Protein AF-A0A973JDM1-F1 (afdb_monomer_lite)

Radius of gyration: 16.46 Å; chains: 1; bounding box: 46×28×41 Å

pLDDT: mean 86.03, std 11.23, range [53.06, 97.19]

Sequence (163 aa):
AIVAGWASEFNINATAVALLLRTVTRIILEKRSQHIEWKGDNWEKGYCPVCGTFPSIAMIKEKIAERWLHCSQCGYEWKFSRVICPYCEDKAYEETPFFFVEDNDKECAFACNKCKRYLITLTRMSDLLIRDLDISAISLTHLDIIMQGKGFQPMATCEWNVL

Secondary structure (DSSP, 8-state):
-HHHHHHHHHT--HHHHHHHHHHHHHHHHHHHHTT-----TT---SS-TTT-PPEEEEEEETTT--EEEEETTT--EEEE-SSB-TTT-PBPPSS-SEEEETTEEEEEEEE-TTT-EEEEEEEEE-TT----HHHHHHHTHHHHHHHHHTT-EESS--TTT--

Structure (mmCIF, N/CA/C/O backbone):
data_AF-A0A973JDM1-F1
#
_entry.id   AF-A0A973JDM1-F1
#
loop_
_atom_site.group_PDB
_atom_site.id
_atom_site.type_symbol
_atom_site.label_atom_id
_atom_site.label_alt_id
_atom_site.label_comp_id
_atom_site.label_asym_id
_atom_site.label_entity_id
_atom_site.label_seq_id
_atom_site.pdbx_PDB_ins_code
_atom_site.Cartn_x
_atom_site.Cartn_y
_atom_site.Cartn_z
_atom_site.occupancy
_atom_site.B_iso_or_equiv
_atom_site.auth_seq_id
_atom_site.auth_comp_id
_atom_site.auth_asym_id
_atom_site.auth_atom_id
_atom_site.pdbx_PDB_model_num
ATOM 1 N N . ALA A 1 1 ? -18.796 -4.430 14.439 1.00 72.62 1 ALA A N 1
ATOM 2 C CA . ALA A 1 1 ? -17.436 -3.842 14.432 1.00 72.62 1 ALA A CA 1
ATOM 3 C C . ALA A 1 1 ? -17.420 -2.619 15.343 1.00 72.62 1 ALA A C 1
ATOM 5 O O . ALA A 1 1 ? -18.436 -1.935 15.384 1.00 72.62 1 ALA A O 1
ATOM 6 N N . ILE A 1 2 ? -16.313 -2.352 16.051 1.00 87.31 2 ILE A N 1
ATOM 7 C CA . ILE A 1 2 ? -16.173 -1.261 17.045 1.00 87.31 2 ILE A CA 1
ATOM 8 C C . ILE A 1 2 ? -16.712 0.078 16.515 1.00 87.31 2 ILE A C 1
ATOM 10 O O . ILE A 1 2 ? -17.472 0.739 17.210 1.00 87.31 2 ILE A O 1
ATOM 14 N N . VAL A 1 3 ? -16.421 0.410 15.250 1.00 90.81 3 VAL A N 1
ATOM 15 C CA . VAL A 1 3 ? -16.918 1.627 14.582 1.00 90.81 3 VAL A CA 1
ATOM 16 C C . VAL A 1 3 ? -18.446 1.723 14.608 1.00 90.81 3 VAL A C 1
ATOM 18 O O . VAL A 1 3 ? -18.978 2.734 15.039 1.00 90.81 3 VAL A O 1
ATOM 21 N N . ALA A 1 4 ? -19.157 0.679 14.170 1.00 91.00 4 ALA A N 1
ATOM 22 C CA . ALA A 1 4 ? -20.621 0.679 14.134 1.00 91.00 4 ALA A CA 1
ATOM 23 C C . ALA A 1 4 ? -21.229 0.725 15.545 1.00 91.00 4 ALA A C 1
ATOM 25 O O . ALA A 1 4 ? -22.227 1.407 15.754 1.00 91.00 4 ALA A O 1
ATOM 26 N N . GLY A 1 5 ? -20.595 0.041 16.507 1.00 94.12 5 GLY A N 1
ATOM 27 C CA . GLY A 1 5 ? -21.007 0.070 17.911 1.00 94.12 5 GLY A CA 1
ATOM 28 C C . GLY A 1 5 ? -20.927 1.482 18.484 1.00 94.12 5 GLY A C 1
ATOM 29 O O . GLY A 1 5 ? -21.943 2.034 18.892 1.00 94.12 5 GLY A O 1
ATOM 30 N N . TRP A 1 6 ? -19.752 2.107 18.407 1.00 94.25 6 TRP A N 1
ATOM 31 C CA . TRP A 1 6 ? -19.534 3.461 18.923 1.00 94.25 6 TRP A CA 1
ATOM 32 C C . TRP A 1 6 ? -20.320 4.528 18.158 1.00 94.25 6 TRP A C 1
ATOM 34 O O . TRP A 1 6 ? -20.822 5.465 18.769 1.00 94.25 6 TRP A O 1
ATOM 44 N N . ALA A 1 7 ? -20.482 4.380 16.841 1.00 95.19 7 ALA A N 1
ATOM 45 C CA . ALA A 1 7 ? -21.327 5.278 16.057 1.00 95.19 7 ALA A CA 1
ATOM 46 C C . ALA A 1 7 ? -22.773 5.279 16.578 1.00 95.19 7 ALA A C 1
ATOM 48 O O . ALA A 1 7 ? -23.360 6.346 16.750 1.00 95.19 7 ALA A O 1
ATOM 49 N N . SER A 1 8 ? -23.322 4.095 16.880 1.00 94.38 8 SER A N 1
ATOM 50 C CA . SER A 1 8 ? -24.675 3.962 17.431 1.00 94.38 8 SER A CA 1
ATOM 51 C C . SER A 1 8 ? -24.786 4.419 18.889 1.00 94.38 8 SER A C 1
ATOM 53 O O . SER A 1 8 ? -25.737 5.112 19.232 1.00 94.38 8 SER A O 1
ATOM 55 N N . GLU A 1 9 ? -23.807 4.078 19.730 1.00 96.06 9 GLU A N 1
ATOM 56 C CA . GLU A 1 9 ? -23.804 4.385 21.165 1.00 96.06 9 GLU A CA 1
ATOM 57 C C . GLU A 1 9 ? -23.668 5.888 21.429 1.00 96.06 9 GLU A C 1
ATOM 59 O O . GLU A 1 9 ? -24.398 6.445 22.245 1.00 96.06 9 GLU A O 1
ATOM 64 N N . PHE A 1 10 ? -22.770 6.558 20.703 1.00 93.88 10 PHE A N 1
ATOM 65 C CA . PHE A 1 10 ? -22.483 7.982 20.892 1.00 93.88 10 PHE A CA 1
ATOM 66 C C . PHE A 1 10 ? -23.234 8.895 19.915 1.00 93.88 10 PHE A C 1
ATOM 68 O O . PHE A 1 10 ? -23.072 10.112 19.982 1.00 93.88 10 PHE A O 1
ATOM 75 N N . ASN A 1 11 ? -24.048 8.335 19.012 1.00 94.19 11 ASN A N 1
ATOM 76 C CA . ASN A 1 11 ? -24.740 9.066 17.945 1.00 94.19 11 ASN A CA 1
ATOM 77 C C . ASN A 1 11 ? -23.778 9.922 17.086 1.00 94.19 11 ASN A C 1
ATOM 79 O O . ASN A 1 11 ? -24.035 11.089 16.787 1.00 94.19 11 ASN A O 1
ATOM 83 N N . ILE A 1 12 ? -22.636 9.337 16.713 1.00 94.31 12 ILE A N 1
ATOM 84 C CA . ILE A 1 12 ? -21.591 9.977 15.900 1.00 94.31 12 ILE A CA 1
ATOM 85 C C . ILE A 1 12 ? -21.554 9.314 14.522 1.00 94.31 12 ILE A C 1
ATOM 87 O O . ILE A 1 12 ? -21.727 8.104 14.389 1.00 94.31 12 ILE A O 1
ATOM 91 N N . ASN A 1 13 ? -21.275 10.097 13.478 1.00 93.00 13 ASN A N 1
ATOM 92 C CA . ASN A 1 13 ? -21.070 9.573 12.131 1.00 93.00 13 ASN A CA 1
ATOM 93 C C . ASN A 1 13 ? -19.972 8.483 12.112 1.00 93.00 13 ASN A C 1
ATOM 95 O O . ASN A 1 13 ? -18.863 8.692 12.607 1.00 93.00 13 ASN A O 1
ATOM 99 N N . ALA A 1 14 ? -20.259 7.329 11.502 1.00 90.88 14 ALA A N 1
ATOM 100 C CA . ALA A 1 14 ? -19.342 6.187 11.471 1.00 90.88 14 ALA A CA 1
ATOM 101 C C . ALA A 1 14 ? -17.985 6.511 10.820 1.00 90.88 14 ALA A C 1
ATOM 103 O O . ALA A 1 14 ? -16.954 6.018 11.275 1.00 90.88 14 ALA A O 1
ATOM 104 N N . THR A 1 15 ? -17.968 7.375 9.804 1.00 88.31 15 THR A N 1
ATOM 105 C CA . THR A 1 15 ? -16.738 7.850 9.159 1.00 88.31 15 THR A CA 1
ATOM 106 C C . THR A 1 15 ? -15.904 8.691 10.119 1.00 88.31 15 THR A C 1
ATOM 108 O O . THR A 1 15 ? -14.691 8.516 10.176 1.00 88.31 15 THR A O 1
ATOM 111 N N . ALA A 1 16 ? -16.535 9.543 10.933 1.00 90.50 16 ALA A N 1
ATOM 112 C CA . ALA A 1 16 ? -15.828 10.318 11.954 1.00 90.50 16 ALA A CA 1
ATOM 113 C C . ALA A 1 16 ? -15.218 9.409 13.035 1.00 90.50 16 ALA A C 1
ATOM 115 O O . ALA A 1 16 ? -14.061 9.589 13.411 1.00 90.50 16 ALA A O 1
ATOM 116 N N . VAL A 1 17 ? -15.951 8.383 13.484 1.00 92.19 17 VAL A N 1
ATOM 117 C CA . VAL A 1 17 ? -15.425 7.378 14.428 1.00 92.19 17 VAL A CA 1
ATOM 118 C C . VAL A 1 17 ? -14.249 6.609 13.818 1.00 92.19 17 VAL A C 1
ATOM 120 O O . VAL A 1 17 ? -13.223 6.427 14.474 1.00 92.19 17 VAL A O 1
ATOM 123 N N . ALA A 1 18 ? -14.371 6.174 12.561 1.00 88.94 18 ALA A N 1
ATOM 124 C CA . ALA A 1 18 ? -13.305 5.468 11.857 1.00 88.94 18 ALA A CA 1
ATOM 125 C C . ALA A 1 18 ? -12.051 6.341 11.693 1.00 88.94 18 ALA A C 1
ATOM 127 O O . ALA A 1 18 ? -10.950 5.868 11.972 1.00 88.94 18 ALA A O 1
ATOM 128 N N . LEU A 1 19 ? -12.224 7.609 11.310 1.00 89.06 19 LEU A N 1
ATOM 129 C CA . LEU A 1 19 ? -11.144 8.588 11.195 1.00 89.06 19 LEU A CA 1
ATOM 130 C C . LEU A 1 19 ? -10.415 8.763 12.532 1.00 89.06 19 LEU A C 1
ATOM 132 O O . LEU A 1 19 ? -9.198 8.617 12.589 1.00 89.06 19 LEU A O 1
ATOM 136 N N . LEU A 1 20 ? -11.152 9.011 13.621 1.00 90.31 20 LEU A N 1
ATOM 137 C CA . LEU A 1 20 ? -10.567 9.175 14.957 1.00 90.31 20 LEU A CA 1
ATOM 138 C C . LEU A 1 20 ? -9.775 7.937 15.386 1.00 90.31 20 LEU A C 1
ATOM 140 O O . LEU A 1 20 ? -8.629 8.052 15.823 1.00 90.31 20 LEU A O 1
ATOM 144 N N . LEU A 1 21 ? -10.360 6.749 15.220 1.00 89.56 21 LEU A N 1
ATOM 145 C CA . LEU A 1 21 ? -9.701 5.491 15.560 1.00 89.56 21 LEU A CA 1
ATOM 146 C C . LEU A 1 21 ? -8.412 5.292 14.764 1.00 89.56 21 LEU A C 1
ATOM 148 O O . LEU A 1 21 ? -7.394 4.916 15.346 1.00 89.56 21 LEU A O 1
ATOM 152 N N . ARG A 1 22 ? -8.429 5.557 13.457 1.00 87.75 22 ARG A N 1
ATOM 153 C CA . ARG A 1 22 ? -7.245 5.420 12.602 1.00 87.75 22 ARG A CA 1
ATOM 154 C C . ARG A 1 22 ? -6.156 6.417 12.971 1.00 87.75 22 ARG A C 1
ATOM 156 O O . ARG A 1 22 ? -5.021 5.990 13.160 1.00 87.75 22 ARG A O 1
ATOM 163 N N . THR A 1 23 ? -6.497 7.690 13.170 1.00 88.19 23 THR A N 1
ATOM 164 C CA . THR A 1 23 ? -5.535 8.736 13.556 1.00 88.19 23 THR A CA 1
ATOM 165 C C . THR A 1 23 ? -4.868 8.422 14.895 1.00 88.19 23 THR A C 1
ATOM 167 O O . THR A 1 23 ? -3.643 8.467 15.000 1.00 88.19 23 THR A O 1
ATOM 170 N N . VAL A 1 24 ? -5.644 8.028 15.911 1.00 91.44 24 VAL A N 1
ATOM 171 C CA . VAL A 1 24 ? -5.091 7.661 17.227 1.00 91.44 24 VAL A CA 1
ATOM 172 C C . VAL A 1 24 ? -4.230 6.400 17.130 1.00 91.44 24 VAL A C 1
ATOM 174 O O . VAL A 1 24 ? -3.124 6.354 17.671 1.00 91.44 24 VAL A O 1
ATOM 177 N N . THR A 1 25 ? -4.705 5.381 16.410 1.00 90.12 25 THR A N 1
ATOM 178 C CA . THR A 1 25 ? -3.972 4.117 16.241 1.00 90.12 25 THR A CA 1
ATOM 179 C C . THR A 1 25 ? -2.652 4.336 15.507 1.00 90.12 25 THR A C 1
ATOM 181 O O . THR A 1 25 ? -1.635 3.773 15.908 1.00 90.12 25 THR A O 1
ATOM 184 N N . ARG A 1 26 ? -2.645 5.179 14.471 1.00 89.62 26 ARG A N 1
ATOM 185 C CA . ARG A 1 26 ? -1.451 5.535 13.701 1.00 89.62 26 ARG A CA 1
ATOM 186 C C . ARG A 1 26 ? -0.356 6.123 14.581 1.00 89.62 26 ARG A C 1
ATOM 188 O O . ARG A 1 26 ? 0.746 5.591 14.569 1.00 89.62 26 ARG A O 1
ATOM 195 N N . ILE A 1 27 ? -0.671 7.117 15.417 1.00 90.12 27 ILE A N 1
ATOM 196 C CA . ILE A 1 27 ? 0.307 7.741 16.332 1.00 90.12 27 ILE A CA 1
ATOM 197 C C . ILE A 1 27 ? 0.967 6.686 17.233 1.00 90.12 27 ILE A C 1
ATOM 199 O O . ILE A 1 27 ? 2.187 6.664 17.400 1.00 90.12 27 ILE A O 1
ATOM 203 N N . ILE A 1 28 ? 0.164 5.784 17.805 1.00 91.62 28 ILE A N 1
ATOM 204 C CA . ILE A 1 28 ? 0.662 4.727 18.693 1.00 91.62 28 ILE A CA 1
ATOM 205 C C . ILE A 1 28 ? 1.540 3.736 17.919 1.00 91.62 28 ILE A C 1
ATOM 207 O O . ILE A 1 28 ? 2.606 3.346 18.401 1.00 91.62 28 ILE A O 1
ATOM 211 N N . LEU A 1 29 ? 1.098 3.308 16.736 1.00 91.44 29 LEU A N 1
ATOM 212 C CA . LEU A 1 29 ? 1.815 2.322 15.931 1.00 91.44 29 LEU A CA 1
ATOM 213 C C . LEU A 1 29 ? 3.106 2.876 15.329 1.00 91.44 29 LEU A C 1
ATOM 215 O O . LEU A 1 29 ? 4.085 2.141 15.275 1.00 91.44 29 LEU A O 1
ATOM 219 N N . GLU A 1 30 ? 3.130 4.141 14.922 1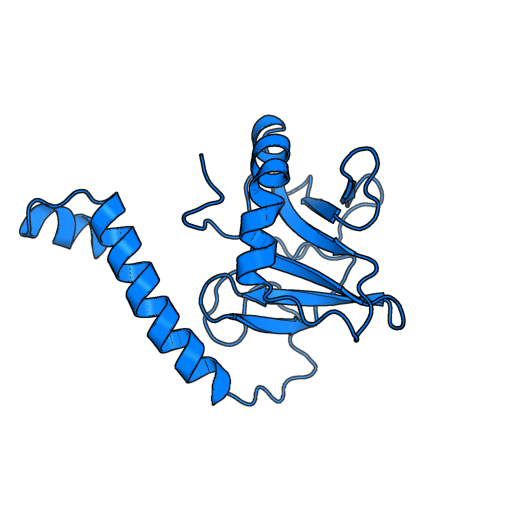.00 89.62 30 GLU A N 1
ATOM 220 C CA . GLU A 1 30 ? 4.325 4.823 14.421 1.00 89.62 30 GLU A CA 1
ATOM 221 C C . GLU A 1 30 ? 5.379 4.971 15.524 1.00 89.62 30 GLU A C 1
ATOM 223 O O . GLU A 1 30 ? 6.551 4.658 15.332 1.00 89.62 30 GLU A O 1
ATOM 228 N N . LYS A 1 31 ? 4.966 5.341 16.743 1.00 89.56 31 LYS A N 1
ATOM 229 C CA . LYS A 1 31 ? 5.893 5.351 17.884 1.00 89.56 31 LYS A CA 1
ATOM 230 C C . LYS A 1 31 ? 6.420 3.961 18.211 1.00 89.56 31 LYS A C 1
ATOM 232 O O . LYS A 1 31 ? 7.596 3.811 18.521 1.00 89.56 31 LYS A O 1
ATOM 237 N N . ARG A 1 32 ? 5.576 2.931 18.127 1.00 87.81 32 ARG A N 1
ATOM 238 C CA . ARG A 1 32 ? 6.014 1.546 18.352 1.00 87.81 32 ARG A CA 1
ATOM 239 C C . ARG A 1 32 ? 6.927 1.031 17.244 1.00 87.81 32 ARG A C 1
ATOM 241 O O . ARG A 1 32 ? 7.862 0.305 17.560 1.00 87.81 32 ARG A O 1
ATOM 248 N N . SER A 1 33 ? 6.691 1.397 15.985 1.00 86.88 33 SER A N 1
ATOM 249 C CA . SER A 1 33 ? 7.498 0.926 14.854 1.00 86.88 33 SER A CA 1
ATOM 250 C C . SER A 1 33 ? 8.952 1.394 14.954 1.00 86.88 33 SER A C 1
ATOM 252 O O . SER A 1 33 ? 9.847 0.617 14.639 1.00 86.88 33 SER A O 1
ATOM 254 N N . GLN A 1 34 ? 9.198 2.585 15.515 1.00 84.62 34 GLN A N 1
ATOM 255 C CA . GLN A 1 34 ? 10.546 3.111 15.792 1.00 84.62 34 GLN A CA 1
ATOM 256 C C . GLN A 1 34 ? 11.359 2.256 16.778 1.00 84.62 34 GLN A C 1
ATOM 258 O O . GLN A 1 34 ? 12.585 2.317 16.778 1.00 84.62 34 GLN A O 1
ATOM 263 N N . HIS A 1 35 ? 10.692 1.460 17.616 1.00 84.81 35 HIS A N 1
ATOM 264 C CA . HIS A 1 35 ? 11.336 0.576 18.592 1.00 84.81 35 HIS A CA 1
ATOM 265 C C . HIS A 1 35 ? 11.400 -0.885 18.134 1.00 84.81 35 HIS A C 1
ATOM 267 O O . HIS A 1 35 ? 11.920 -1.734 18.859 1.00 84.81 35 HIS A O 1
ATOM 273 N N . ILE A 1 36 ? 10.860 -1.198 16.955 1.00 81.81 36 ILE A N 1
ATOM 274 C CA . ILE A 1 36 ? 10.893 -2.545 16.395 1.00 81.81 36 ILE A CA 1
ATOM 275 C C . ILE A 1 36 ? 12.073 -2.627 15.431 1.00 81.81 36 ILE A C 1
ATOM 277 O O . ILE A 1 36 ? 11.997 -2.214 14.276 1.00 81.81 36 ILE A O 1
ATOM 281 N N . GLU A 1 37 ? 13.167 -3.222 15.898 1.00 69.00 37 GLU A N 1
ATOM 282 C CA . GLU A 1 37 ? 14.212 -3.721 15.008 1.00 69.00 37 GLU A CA 1
ATOM 283 C C . GLU A 1 37 ? 13.746 -5.043 14.394 1.00 69.00 37 GLU A C 1
ATOM 285 O O . GLU A 1 37 ? 13.968 -6.129 14.937 1.00 69.00 37 GLU A O 1
ATOM 290 N N . TRP A 1 38 ? 13.069 -4.968 13.251 1.00 68.31 38 TRP A N 1
ATOM 291 C CA . TRP A 1 38 ? 12.824 -6.166 12.461 1.00 68.31 38 TRP A CA 1
ATOM 292 C C . TRP A 1 38 ? 14.133 -6.607 11.794 1.00 68.31 38 TRP A C 1
ATOM 294 O O . TRP A 1 38 ? 14.599 -5.994 10.839 1.00 68.31 38 TRP A O 1
ATOM 304 N N . LYS A 1 39 ? 14.729 -7.689 12.305 1.00 59.06 39 LYS A N 1
ATOM 305 C CA . LYS A 1 39 ? 15.974 -8.293 11.788 1.00 59.06 39 LYS A CA 1
ATOM 306 C C . LYS A 1 39 ? 15.741 -9.310 10.663 1.00 59.06 39 LYS A C 1
ATOM 308 O O . LYS A 1 39 ? 16.585 -10.166 10.414 1.00 59.06 39 LYS A O 1
ATOM 313 N N . GLY A 1 40 ? 14.570 -9.283 10.032 1.00 57.25 40 GLY A N 1
ATOM 314 C CA . GLY A 1 40 ? 14.228 -10.223 8.974 1.00 57.25 40 GLY A CA 1
ATOM 315 C C . GLY A 1 40 ? 14.512 -9.637 7.600 1.00 57.25 40 GLY A C 1
ATOM 316 O O . GLY A 1 40 ? 13.610 -9.055 7.002 1.00 57.25 40 GLY A O 1
ATOM 317 N N . ASP A 1 41 ? 15.708 -9.891 7.068 1.00 63.44 41 ASP A N 1
ATOM 318 C CA . ASP A 1 41 ? 16.045 -9.656 5.650 1.00 63.44 41 ASP A CA 1
ATOM 319 C C . ASP A 1 41 ? 15.162 -10.479 4.679 1.00 63.44 41 ASP A C 1
ATOM 321 O O . ASP A 1 41 ? 15.183 -10.256 3.472 1.00 63.44 41 ASP A O 1
ATOM 325 N N . ASN A 1 42 ? 14.335 -11.393 5.205 1.00 75.50 42 ASN A N 1
ATOM 326 C CA . ASN A 1 42 ? 13.523 -12.357 4.457 1.00 75.50 42 ASN A CA 1
ATOM 327 C C . ASN A 1 42 ? 12.007 -12.099 4.561 1.00 75.50 42 ASN A C 1
ATOM 329 O O . ASN A 1 42 ? 11.211 -13.039 4.513 1.00 75.50 42 ASN A O 1
ATOM 333 N N . TRP A 1 43 ? 11.566 -10.856 4.778 1.00 90.12 43 TRP A N 1
ATOM 334 C CA . TRP A 1 43 ? 10.129 -10.573 4.746 1.00 90.12 43 TRP A CA 1
ATOM 335 C C . TRP A 1 43 ? 9.606 -10.545 3.307 1.00 90.12 43 TRP A C 1
ATOM 337 O O . TRP A 1 43 ? 9.676 -9.538 2.609 1.00 90.12 43 TRP A O 1
ATOM 347 N N . GLU A 1 44 ? 9.057 -11.674 2.869 1.00 89.25 44 GLU A N 1
ATOM 348 C CA . GLU A 1 44 ? 8.565 -11.875 1.501 1.00 89.25 44 GLU A CA 1
ATOM 349 C C . GLU A 1 44 ? 7.065 -11.580 1.345 1.00 89.25 44 GLU A C 1
ATOM 351 O O . GLU A 1 44 ? 6.441 -12.001 0.371 1.00 89.25 44 GLU A O 1
ATOM 356 N N . LYS A 1 45 ? 6.459 -10.869 2.305 1.00 94.06 45 LYS A N 1
ATOM 357 C CA . LYS A 1 45 ? 5.034 -10.519 2.283 1.00 94.06 45 LYS A CA 1
ATOM 358 C C . LYS A 1 45 ? 4.816 -9.055 1.939 1.00 94.06 45 LYS A C 1
ATOM 360 O O . LYS A 1 45 ? 5.580 -8.170 2.328 1.00 94.06 45 LYS A O 1
ATOM 365 N N . GLY A 1 46 ? 3.744 -8.799 1.195 1.00 94.38 46 GLY A N 1
ATOM 366 C CA . GLY A 1 46 ? 3.435 -7.449 0.729 1.00 94.38 46 GLY A CA 1
ATOM 367 C C . GLY A 1 46 ? 2.686 -6.581 1.743 1.00 94.38 46 GLY A C 1
ATOM 368 O O . GLY A 1 46 ? 2.494 -5.395 1.487 1.00 94.38 46 GLY A O 1
ATOM 369 N N . TYR A 1 47 ? 2.291 -7.134 2.894 1.00 96.25 47 TYR A N 1
ATOM 370 C CA . TYR A 1 47 ? 1.789 -6.375 4.042 1.00 96.25 47 TYR A CA 1
ATOM 371 C C . TYR A 1 47 ? 2.907 -6.072 5.048 1.00 96.25 47 TYR A C 1
ATOM 373 O O . TYR A 1 47 ? 3.929 -6.754 5.094 1.00 96.25 47 TYR A O 1
ATOM 381 N N . CYS A 1 48 ? 2.704 -5.047 5.874 1.00 94.56 48 CYS A N 1
ATOM 382 C CA . CYS A 1 48 ? 3.693 -4.571 6.832 1.00 94.56 48 CYS A CA 1
ATOM 383 C C . CYS A 1 48 ? 3.999 -5.622 7.922 1.00 94.56 48 CYS A C 1
ATOM 385 O O . CYS A 1 48 ? 3.060 -6.082 8.581 1.00 94.56 48 CYS A O 1
ATOM 387 N N . PRO A 1 49 ? 5.280 -5.935 8.204 1.00 92.88 49 PRO A N 1
ATOM 388 C CA . PRO A 1 49 ? 5.656 -6.886 9.258 1.00 92.88 49 PRO A CA 1
ATOM 389 C C . PRO A 1 49 ? 5.329 -6.388 10.676 1.00 92.88 49 PRO A C 1
ATOM 391 O O . PRO A 1 49 ? 5.250 -7.184 11.605 1.00 92.88 49 PRO A O 1
ATOM 394 N N . VAL A 1 50 ? 5.124 -5.078 10.856 1.00 91.75 50 VAL A N 1
ATOM 395 C CA . VAL A 1 50 ? 4.857 -4.465 12.166 1.00 91.75 50 VAL A CA 1
ATOM 396 C C . VAL A 1 50 ? 3.373 -4.482 12.525 1.00 91.75 50 VAL A C 1
ATOM 398 O O . VAL A 1 50 ? 3.013 -4.834 13.645 1.00 91.75 50 VAL A O 1
ATOM 401 N N . CYS A 1 51 ? 2.500 -4.067 11.603 1.00 92.50 51 CYS A N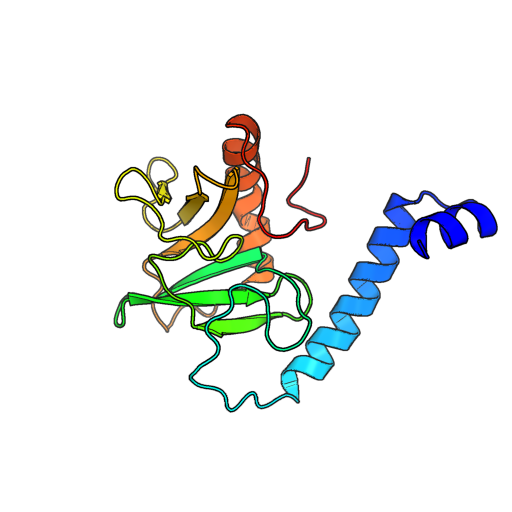 1
ATOM 402 C CA . CYS A 1 51 ? 1.076 -3.869 11.901 1.00 92.50 51 CYS A CA 1
ATOM 403 C C . CYS A 1 51 ? 0.116 -4.628 10.978 1.00 92.50 51 CYS A C 1
ATOM 405 O O . CYS A 1 51 ? -1.097 -4.480 11.112 1.00 92.50 51 CYS A O 1
ATOM 407 N N . GLY A 1 52 ? 0.624 -5.402 10.015 1.00 93.06 52 GLY A N 1
ATOM 408 C CA . GLY A 1 52 ? -0.212 -6.189 9.107 1.00 93.06 52 GLY A CA 1
ATOM 409 C C . GLY A 1 52 ? -0.920 -5.390 8.007 1.00 93.06 52 GLY A C 1
ATOM 410 O O . GLY A 1 52 ? -1.646 -5.977 7.213 1.00 93.06 52 GLY A O 1
ATOM 411 N N . THR A 1 53 ? -0.736 -4.067 7.938 1.00 95.25 53 THR A N 1
ATOM 412 C CA . THR A 1 53 ? -1.426 -3.216 6.951 1.00 95.25 53 THR A CA 1
ATOM 413 C C . THR A 1 53 ? -0.635 -3.111 5.643 1.00 95.25 53 THR A C 1
ATOM 415 O O . THR A 1 53 ? 0.596 -3.155 5.649 1.00 95.25 53 THR A O 1
ATOM 418 N N . PHE A 1 54 ? -1.332 -2.966 4.516 1.00 97.19 54 PHE A N 1
ATOM 419 C CA . PHE A 1 54 ? -0.730 -2.752 3.196 1.00 97.19 54 PHE A CA 1
ATOM 420 C C . PHE A 1 54 ? -0.104 -1.351 3.042 1.00 97.19 54 PHE A C 1
ATOM 422 O O . PHE A 1 54 ? -0.404 -0.444 3.822 1.00 97.19 54 PHE A O 1
ATOM 429 N N . PRO A 1 55 ? 0.796 -1.156 2.064 1.00 97.06 55 PRO A N 1
ATOM 430 C CA . PRO A 1 55 ? 1.436 0.136 1.854 1.00 97.06 55 PRO A CA 1
ATOM 431 C C . PRO A 1 55 ? 0.508 1.177 1.217 1.00 97.06 55 PRO A C 1
ATOM 433 O O . PRO A 1 55 ? -0.337 0.838 0.386 1.00 97.06 55 PRO A O 1
ATOM 436 N N . SER A 1 56 ? 0.715 2.449 1.570 1.00 95.69 56 SER A N 1
ATOM 437 C CA . SER A 1 56 ? 0.084 3.602 0.903 1.00 95.69 56 SER A CA 1
ATOM 438 C C . SER A 1 56 ? 0.877 4.066 -0.320 1.00 95.69 56 SER A C 1
ATOM 440 O O . SER A 1 56 ? 0.292 4.528 -1.296 1.00 95.69 56 SER A O 1
ATOM 442 N N . ILE A 1 57 ? 2.203 3.918 -0.283 1.00 95.44 57 ILE A N 1
ATOM 443 C CA . ILE A 1 57 ? 3.118 4.316 -1.354 1.00 95.44 57 ILE A CA 1
ATOM 444 C C . ILE A 1 57 ? 4.321 3.367 -1.409 1.00 95.44 57 ILE A C 1
ATOM 446 O O . ILE A 1 57 ? 4.662 2.699 -0.429 1.00 95.44 57 ILE A O 1
ATOM 450 N N . ALA A 1 58 ? 4.961 3.286 -2.571 1.00 94.12 58 ALA A N 1
ATOM 451 C CA . ALA A 1 58 ? 6.249 2.631 -2.751 1.00 94.12 58 ALA A CA 1
ATOM 452 C C . ALA A 1 58 ? 7.308 3.613 -3.262 1.00 94.12 58 ALA A C 1
ATOM 454 O O . ALA A 1 58 ? 7.005 4.569 -3.973 1.00 94.12 58 ALA A O 1
ATOM 455 N N . MET A 1 59 ? 8.568 3.327 -2.960 1.00 91.75 59 MET A N 1
ATOM 456 C CA . MET A 1 59 ? 9.726 4.023 -3.502 1.00 91.75 59 MET A CA 1
ATOM 457 C C . MET A 1 59 ? 10.627 3.034 -4.230 1.00 91.75 59 MET A C 1
ATOM 459 O O . MET A 1 59 ? 10.853 1.918 -3.764 1.00 91.75 59 MET A O 1
ATOM 463 N N . ILE A 1 60 ? 11.183 3.458 -5.358 1.00 88.88 60 ILE A N 1
ATOM 464 C CA . ILE A 1 60 ? 12.245 2.744 -6.046 1.00 88.88 60 ILE A CA 1
ATOM 465 C C . ILE A 1 60 ? 13.488 3.630 -6.135 1.00 88.88 60 ILE A C 1
ATOM 467 O O . ILE A 1 60 ? 13.478 4.685 -6.775 1.00 88.88 60 ILE A O 1
ATOM 471 N N . LYS A 1 61 ? 14.575 3.149 -5.527 1.00 82.50 61 LYS A N 1
ATOM 472 C CA . LYS A 1 61 ? 15.882 3.818 -5.501 1.00 82.50 61 LYS A CA 1
ATOM 473 C C . LYS A 1 61 ? 16.640 3.639 -6.822 1.00 82.50 61 LYS A C 1
ATOM 475 O O . LYS A 1 61 ? 16.672 2.533 -7.367 1.00 82.50 61 LYS A O 1
ATOM 480 N N . GLU A 1 62 ? 17.290 4.701 -7.311 1.00 72.19 62 GLU A N 1
ATOM 481 C CA . GLU A 1 62 ? 17.990 4.713 -8.615 1.00 72.19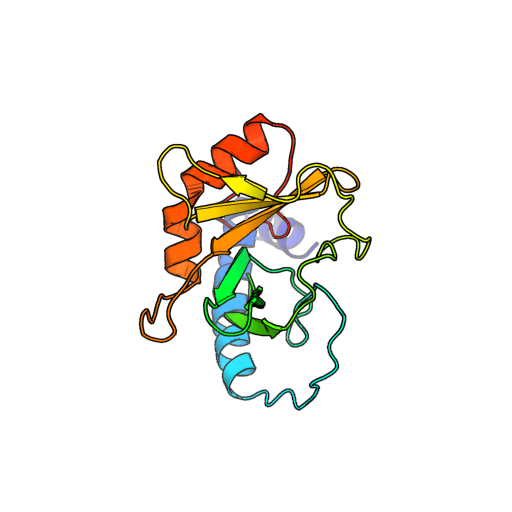 62 GLU A CA 1
ATOM 482 C C . GLU A 1 62 ? 19.112 3.676 -8.730 1.00 72.19 62 GLU A C 1
ATOM 484 O O . GLU A 1 62 ? 19.221 2.998 -9.748 1.00 72.19 62 GLU A O 1
ATOM 489 N N . LYS A 1 63 ? 19.956 3.546 -7.701 1.00 66.75 63 LYS A N 1
ATOM 490 C CA . LYS A 1 63 ? 21.226 2.806 -7.810 1.00 66.75 63 LYS A CA 1
ATOM 491 C C . LYS A 1 63 ? 21.083 1.290 -7.717 1.00 66.75 63 LYS A C 1
ATOM 493 O O . LYS A 1 63 ? 21.818 0.567 -8.375 1.00 66.75 63 LYS A O 1
ATOM 498 N N . ILE A 1 64 ? 20.175 0.822 -6.864 1.00 67.69 64 ILE A N 1
ATOM 499 C CA . ILE A 1 64 ? 20.050 -0.602 -6.503 1.00 67.69 64 ILE A CA 1
ATOM 500 C C . ILE A 1 64 ? 18.745 -1.187 -7.065 1.00 67.69 64 ILE A C 1
ATOM 502 O O . ILE A 1 64 ? 18.507 -2.386 -6.982 1.00 67.69 64 ILE A O 1
ATOM 506 N N . ALA A 1 65 ? 17.892 -0.351 -7.682 1.00 74.81 65 ALA A N 1
ATOM 507 C CA . ALA A 1 65 ? 16.616 -0.775 -8.252 1.00 74.81 65 ALA A CA 1
ATOM 508 C C . ALA A 1 65 ? 15.700 -1.491 -7.231 1.00 74.81 65 ALA A C 1
ATOM 510 O O . ALA A 1 65 ? 14.784 -2.209 -7.620 1.00 74.81 65 ALA A O 1
ATOM 511 N N . GLU A 1 66 ? 15.914 -1.292 -5.929 1.00 84.69 66 GLU A N 1
ATOM 512 C CA . GLU A 1 66 ? 15.117 -1.905 -4.867 1.00 84.69 66 GLU A CA 1
ATOM 513 C C . GLU A 1 66 ? 13.782 -1.183 -4.709 1.00 84.69 66 GLU A C 1
ATOM 515 O O . GLU A 1 66 ? 13.743 0.050 -4.678 1.00 84.69 66 GLU A O 1
ATOM 520 N N . ARG A 1 67 ? 12.697 -1.951 -4.555 1.00 89.56 67 ARG A N 1
ATOM 521 C CA . ARG A 1 67 ? 11.390 -1.421 -4.165 1.00 89.56 67 ARG A CA 1
ATOM 522 C C . ARG A 1 67 ? 11.249 -1.480 -2.650 1.00 89.56 67 ARG A C 1
ATOM 524 O O . ARG A 1 67 ? 11.318 -2.551 -2.049 1.00 89.56 67 ARG A O 1
ATOM 531 N N . TRP A 1 68 ? 10.994 -0.319 -2.077 1.00 92.50 68 TRP A N 1
ATOM 532 C CA . TRP A 1 68 ? 10.665 -0.113 -0.679 1.00 92.50 68 TRP A CA 1
ATOM 533 C C . TRP A 1 68 ? 9.182 0.230 -0.576 1.00 92.50 68 TRP A C 1
ATOM 535 O O . TRP A 1 68 ? 8.669 1.035 -1.353 1.00 92.50 68 TRP A O 1
ATOM 545 N N . LEU A 1 69 ? 8.475 -0.430 0.329 1.00 94.62 69 LEU A N 1
ATOM 546 C CA . LEU A 1 69 ? 7.065 -0.201 0.616 1.00 94.62 69 LEU A CA 1
ATOM 547 C C . LEU A 1 69 ? 6.953 0.625 1.895 1.00 94.62 69 LEU A C 1
ATOM 549 O O . LEU A 1 69 ? 7.686 0.355 2.840 1.00 94.62 69 LEU A O 1
ATOM 553 N N . HIS A 1 70 ? 6.030 1.584 1.929 1.00 94.88 70 HIS A N 1
ATOM 554 C CA . HIS A 1 70 ? 5.762 2.429 3.096 1.00 94.88 70 HIS A CA 1
ATOM 555 C C . HIS A 1 70 ? 4.387 2.125 3.673 1.00 94.88 70 HIS A C 1
ATOM 557 O O . HIS A 1 70 ? 3.377 2.225 2.969 1.00 94.88 70 HIS A O 1
ATOM 563 N N . CYS A 1 71 ? 4.337 1.717 4.942 1.00 95.38 71 CYS A N 1
ATOM 564 C CA . CYS A 1 71 ? 3.095 1.289 5.578 1.00 95.38 71 CYS A CA 1
ATOM 565 C C . CYS A 1 71 ? 2.099 2.447 5.700 1.00 95.38 71 CYS A C 1
ATOM 567 O O . CYS A 1 71 ? 2.422 3.473 6.291 1.00 95.38 71 CYS A O 1
ATOM 569 N N . SER A 1 72 ? 0.846 2.237 5.282 1.00 95.06 72 SER A N 1
ATOM 570 C CA . SER A 1 72 ? -0.200 3.263 5.396 1.00 95.06 72 SER A CA 1
ATOM 571 C C . SER A 1 72 ? -0.600 3.610 6.837 1.00 95.06 72 SER A C 1
ATOM 573 O O . SER A 1 72 ? -1.298 4.597 7.056 1.00 95.06 72 SER A O 1
ATOM 575 N N . GLN A 1 73 ? -0.222 2.775 7.810 1.00 93.19 73 GLN A N 1
ATOM 576 C CA . GLN A 1 73 ? -0.695 2.861 9.191 1.00 93.19 73 GLN A CA 1
ATOM 577 C C . GLN A 1 73 ? 0.419 3.207 10.182 1.00 93.19 73 GLN A C 1
ATOM 579 O O . GLN A 1 73 ? 0.218 4.067 11.027 1.00 93.19 73 GLN A O 1
ATOM 584 N N . CYS A 1 74 ? 1.567 2.525 10.131 1.00 93.88 74 CYS A N 1
ATOM 585 C CA . CYS A 1 74 ? 2.646 2.703 11.114 1.00 93.88 74 CYS A CA 1
ATOM 586 C C . CYS A 1 74 ? 3.916 3.347 10.545 1.00 93.88 74 CYS A C 1
ATOM 588 O O . CYS A 1 74 ? 4.913 3.431 11.263 1.00 93.88 74 CYS A O 1
ATOM 590 N N . GLY A 1 75 ? 3.910 3.707 9.256 1.00 92.50 75 GLY A N 1
ATOM 591 C CA . GLY A 1 75 ? 5.052 4.304 8.560 1.00 92.50 75 GLY A CA 1
ATOM 592 C C . GLY A 1 75 ? 6.295 3.415 8.457 1.00 92.50 75 GLY A C 1
ATOM 593 O O . GLY A 1 75 ? 7.342 3.886 8.040 1.00 92.50 75 GLY A O 1
ATOM 594 N N . TYR A 1 76 ? 6.219 2.138 8.851 1.00 93.06 76 TYR A N 1
ATOM 595 C CA . TYR A 1 76 ? 7.356 1.232 8.731 1.00 93.06 76 TYR A CA 1
ATOM 596 C C . TYR A 1 76 ? 7.659 0.961 7.256 1.00 93.06 76 TYR A C 1
ATOM 598 O O . TYR A 1 76 ? 6.742 0.653 6.488 1.00 93.06 76 TYR A O 1
ATOM 606 N N . GLU A 1 77 ? 8.936 1.031 6.891 1.00 91.81 77 GLU A N 1
ATOM 607 C CA . GLU A 1 77 ? 9.418 0.775 5.538 1.00 91.81 77 GLU A CA 1
ATOM 608 C C . GLU A 1 77 ? 10.056 -0.611 5.431 1.00 91.81 77 GLU A C 1
ATOM 610 O O . GLU A 1 77 ? 10.828 -1.019 6.298 1.00 91.81 77 GLU A O 1
ATOM 615 N N . TRP A 1 78 ? 9.765 -1.345 4.356 1.00 92.69 78 TRP A N 1
ATOM 616 C CA . TRP A 1 78 ? 10.381 -2.654 4.116 1.00 92.69 78 TRP A CA 1
ATOM 617 C C . TRP A 1 78 ? 10.617 -2.927 2.633 1.00 92.69 78 TRP A C 1
ATOM 619 O O . TRP A 1 78 ? 9.938 -2.385 1.758 1.00 92.69 78 TRP A O 1
ATOM 629 N N . LYS A 1 79 ? 11.594 -3.791 2.343 1.00 91.88 79 LYS A N 1
ATOM 630 C CA . LYS A 1 79 ? 11.898 -4.234 0.979 1.00 91.88 79 LYS A CA 1
ATOM 631 C C . LYS A 1 79 ? 10.860 -5.241 0.499 1.00 91.88 79 LYS A C 1
ATOM 633 O O . LYS A 1 79 ? 10.433 -6.109 1.254 1.00 91.88 79 LYS A O 1
ATOM 638 N N . PHE A 1 80 ? 10.500 -5.158 -0.777 1.00 91.31 80 PHE A N 1
ATOM 639 C CA . PHE A 1 80 ? 9.637 -6.144 -1.422 1.00 91.31 80 PHE A CA 1
ATOM 640 C C . PHE A 1 80 ? 9.977 -6.291 -2.907 1.00 91.31 80 PHE A C 1
ATOM 642 O O . PHE A 1 80 ? 10.544 -5.391 -3.528 1.00 91.31 80 PHE A O 1
ATOM 649 N N . SER A 1 81 ? 9.618 -7.426 -3.506 1.00 89.12 81 SER A N 1
ATOM 650 C CA . SER A 1 81 ? 9.898 -7.690 -4.919 1.00 89.12 81 SER A CA 1
ATOM 651 C C . SER A 1 81 ? 9.213 -6.682 -5.856 1.00 89.12 81 SER A C 1
ATOM 653 O O . SER A 1 81 ? 8.054 -6.295 -5.682 1.00 89.12 81 SER A O 1
ATOM 655 N N . ARG A 1 82 ? 9.930 -6.269 -6.908 1.00 85.94 82 ARG A N 1
ATOM 656 C CA . ARG A 1 82 ? 9.407 -5.380 -7.961 1.00 85.94 82 ARG A CA 1
ATOM 657 C C . ARG A 1 82 ? 8.421 -6.054 -8.902 1.00 85.94 82 ARG A C 1
ATOM 659 O O . ARG A 1 82 ? 7.560 -5.381 -9.455 1.00 85.94 82 ARG A O 1
ATOM 666 N N . VAL A 1 83 ? 8.575 -7.358 -9.096 1.00 85.00 83 VAL A N 1
ATOM 667 C CA . VAL A 1 83 ? 7.819 -8.130 -10.091 1.00 85.00 83 VAL A CA 1
ATOM 668 C C . VAL A 1 83 ? 6.630 -8.862 -9.479 1.00 85.00 83 VAL A C 1
ATOM 670 O O . VAL A 1 83 ? 5.940 -9.595 -10.174 1.00 85.00 83 VAL A O 1
ATOM 673 N N . ILE A 1 84 ? 6.386 -8.684 -8.181 1.00 89.62 84 ILE A N 1
ATOM 674 C CA . ILE A 1 84 ? 5.273 -9.302 -7.461 1.00 89.62 84 ILE A CA 1
ATOM 675 C C . ILE A 1 84 ? 4.300 -8.203 -7.035 1.00 89.62 84 ILE A C 1
ATOM 677 O O . ILE A 1 84 ? 4.709 -7.120 -6.604 1.00 89.62 84 ILE A O 1
ATOM 681 N N . CYS A 1 85 ? 3.000 -8.467 -7.159 1.00 92.25 85 CYS A N 1
ATOM 682 C CA . CYS A 1 85 ? 1.973 -7.600 -6.595 1.00 92.25 85 CYS A CA 1
ATOM 683 C C . CYS A 1 85 ? 1.992 -7.706 -5.058 1.00 92.25 85 CYS A C 1
ATOM 685 O O . CYS A 1 85 ? 1.734 -8.792 -4.546 1.00 92.25 85 CYS A O 1
ATOM 687 N N . PRO A 1 86 ? 2.201 -6.611 -4.301 1.00 94.25 86 PRO A N 1
ATOM 688 C CA . PRO A 1 86 ? 2.172 -6.659 -2.837 1.00 94.25 86 PRO A CA 1
ATOM 689 C C . PRO A 1 86 ? 0.834 -7.136 -2.253 1.00 94.25 86 PRO A C 1
ATOM 691 O O . PRO A 1 86 ? 0.794 -7.616 -1.131 1.00 94.25 86 PRO A O 1
ATOM 694 N N . TYR A 1 87 ? -0.272 -7.012 -2.991 1.00 95.62 87 TYR A N 1
ATOM 695 C CA . TYR A 1 87 ? -1.594 -7.355 -2.469 1.00 95.62 87 TYR A CA 1
ATOM 696 C C . TYR A 1 87 ? -1.963 -8.832 -2.648 1.00 95.62 87 TYR A C 1
ATOM 698 O O . TYR A 1 87 ? -2.387 -9.481 -1.700 1.00 95.62 87 TYR A O 1
ATOM 706 N N . CYS A 1 88 ? -1.851 -9.362 -3.871 1.00 94.19 88 CYS A N 1
ATOM 707 C CA . CYS A 1 88 ? -2.242 -10.746 -4.175 1.00 94.19 88 CYS A CA 1
ATOM 708 C C . CYS A 1 88 ? -1.059 -11.714 -4.291 1.00 94.19 88 CYS A C 1
ATOM 710 O O . CYS A 1 88 ? -1.285 -12.894 -4.541 1.00 94.19 88 CYS A O 1
ATOM 712 N N . GLU A 1 89 ? 0.170 -11.208 -4.156 1.00 93.00 89 GLU A N 1
ATOM 713 C CA . GLU A 1 89 ? 1.430 -11.965 -4.186 1.00 93.00 89 GLU A CA 1
ATOM 714 C C . GLU A 1 89 ? 1.665 -12.780 -5.470 1.00 93.00 89 GLU A C 1
ATOM 716 O O . GLU A 1 89 ? 2.564 -13.613 -5.534 1.00 93.00 89 GLU A O 1
ATOM 721 N N . ASP A 1 90 ? 0.904 -12.499 -6.531 1.00 89.12 90 ASP A N 1
ATOM 722 C CA . ASP A 1 90 ? 1.148 -13.065 -7.854 1.00 89.12 90 ASP A CA 1
ATOM 723 C C . ASP A 1 90 ? 2.203 -12.252 -8.613 1.00 89.12 90 ASP A C 1
ATOM 725 O O . ASP A 1 90 ? 2.372 -11.043 -8.386 1.00 89.12 90 ASP A O 1
ATOM 729 N N . LYS A 1 91 ? 2.888 -12.908 -9.552 1.00 78.69 91 LYS A N 1
ATOM 730 C CA . LYS A 1 91 ? 3.792 -12.230 -10.479 1.00 78.69 91 LYS A CA 1
ATOM 731 C C . LYS A 1 91 ? 2.979 -11.246 -11.318 1.00 78.69 91 LYS A C 1
ATOM 733 O O . LYS A 1 91 ? 1.952 -11.592 -11.901 1.00 78.69 91 LYS A O 1
ATOM 738 N N . ALA A 1 92 ? 3.431 -10.001 -11.364 1.00 64.50 92 ALA A N 1
ATOM 739 C CA . ALA A 1 92 ? 2.908 -9.030 -12.305 1.00 64.50 92 ALA A CA 1
ATOM 740 C C . ALA A 1 92 ? 3.261 -9.524 -13.717 1.00 64.50 92 ALA A C 1
ATOM 742 O O . ALA A 1 92 ? 4.436 -9.708 -14.026 1.00 64.50 92 ALA A O 1
ATOM 743 N N . TYR A 1 93 ? 2.244 -9.814 -14.532 1.00 55.91 93 TYR A N 1
ATOM 744 C CA . TYR A 1 93 ? 2.424 -10.220 -15.927 1.00 55.91 93 TYR A CA 1
ATOM 745 C C . TYR A 1 93 ? 3.140 -9.120 -16.728 1.00 55.91 93 TYR A C 1
ATOM 747 O O . TYR A 1 93 ? 3.064 -7.942 -16.378 1.00 55.91 93 TYR A O 1
ATOM 755 N N . GLU A 1 94 ? 3.821 -9.524 -17.804 1.00 53.06 94 GLU A N 1
ATOM 756 C CA . GLU A 1 94 ? 4.688 -8.683 -18.649 1.00 53.06 94 GLU A CA 1
ATOM 757 C C . GLU A 1 94 ? 3.985 -7.448 -19.239 1.00 53.06 94 GLU A C 1
ATOM 759 O O 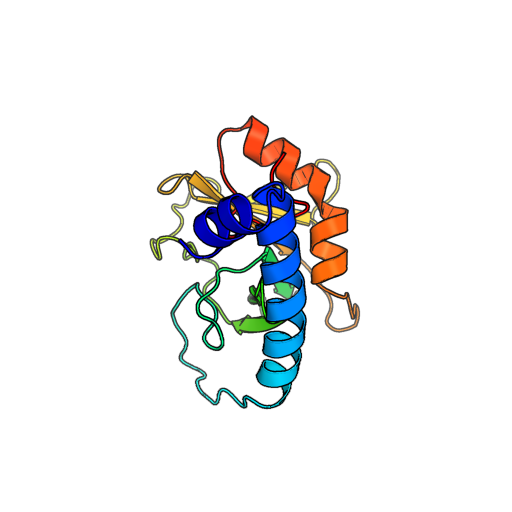. GLU A 1 94 ? 4.633 -6.444 -19.533 1.00 53.06 94 GLU A O 1
ATOM 764 N N . GLU A 1 95 ? 2.655 -7.461 -19.339 1.00 53.22 95 GLU A N 1
ATOM 765 C CA . GLU A 1 95 ? 1.884 -6.357 -19.897 1.00 53.22 95 GLU A CA 1
ATOM 766 C C . GLU A 1 95 ? 1.306 -5.451 -18.796 1.00 53.22 95 GLU A C 1
ATOM 768 O O . GLU A 1 95 ? 0.259 -5.699 -18.190 1.00 53.22 95 GLU A O 1
ATOM 773 N N . THR A 1 96 ? 2.016 -4.334 -18.604 1.00 58.94 96 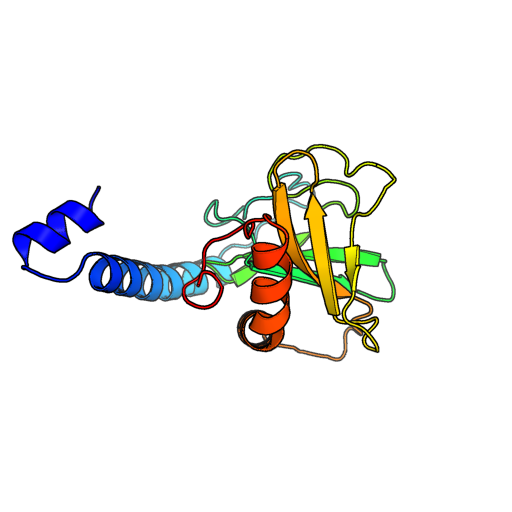THR A N 1
ATOM 774 C CA . THR A 1 96 ? 1.685 -3.104 -17.853 1.00 58.94 96 THR A CA 1
ATOM 775 C C . THR A 1 96 ? 1.671 -3.168 -16.319 1.00 58.94 96 THR A C 1
ATOM 777 O O . THR A 1 96 ? 0.607 -3.148 -15.701 1.00 58.94 96 THR A O 1
ATOM 780 N N . PRO A 1 97 ? 2.853 -3.111 -15.670 1.00 66.38 97 PRO A N 1
ATOM 781 C CA . PRO A 1 97 ? 2.923 -2.912 -14.231 1.00 66.38 97 PRO A CA 1
ATOM 782 C C . PRO A 1 97 ? 2.826 -1.444 -13.809 1.00 66.38 97 PRO A C 1
ATOM 784 O O . PRO A 1 97 ? 2.447 -1.234 -12.670 1.00 66.38 97 PRO A O 1
ATOM 787 N N . PHE A 1 98 ? 3.128 -0.445 -14.654 1.00 68.44 98 PHE A N 1
ATOM 788 C CA . PHE A 1 98 ? 3.196 0.970 -14.246 1.00 68.44 98 PHE A CA 1
ATOM 789 C C . PHE A 1 98 ? 2.425 1.914 -15.179 1.00 68.44 98 PHE A C 1
ATOM 791 O O . PHE A 1 98 ? 2.619 1.895 -16.392 1.00 68.44 98 PHE A O 1
ATOM 798 N N . PHE A 1 99 ? 1.594 2.774 -14.590 1.00 76.56 99 PHE A N 1
ATOM 799 C CA . PHE A 1 99 ? 0.958 3.921 -15.234 1.00 76.56 99 PHE A CA 1
ATOM 800 C C . PHE A 1 99 ? 1.705 5.196 -14.841 1.00 76.56 99 PHE A C 1
ATOM 802 O O . PHE A 1 99 ? 1.701 5.558 -13.667 1.00 76.56 99 PHE A O 1
ATOM 809 N N . PHE A 1 100 ? 2.345 5.859 -15.799 1.00 75.56 100 PHE A N 1
ATOM 810 C CA . PHE A 1 100 ? 3.040 7.130 -15.581 1.00 75.56 100 PHE A CA 1
ATOM 811 C C . PHE A 1 100 ? 2.111 8.313 -15.856 1.00 75.56 100 PHE A C 1
ATOM 813 O O . PHE A 1 100 ? 1.193 8.201 -16.675 1.00 75.56 100 PHE A O 1
ATOM 820 N N . VAL A 1 101 ? 2.353 9.431 -15.174 1.00 67.44 101 VAL A N 1
ATOM 821 C CA . VAL A 1 101 ? 1.750 10.720 -15.541 1.00 67.44 101 VAL A CA 1
ATOM 822 C C . VAL A 1 101 ? 2.442 11.225 -16.809 1.00 67.44 101 VAL A C 1
ATOM 824 O O . VAL A 1 101 ? 3.649 11.037 -16.975 1.00 67.44 101 VAL A O 1
ATOM 827 N N . GLU A 1 102 ? 1.690 11.854 -17.712 1.00 63.25 102 GLU A N 1
ATOM 828 C CA . GLU A 1 102 ? 2.282 12.558 -18.855 1.00 63.25 102 GLU A CA 1
ATOM 829 C C . GLU A 1 102 ? 3.301 13.594 -18.344 1.00 63.25 102 GLU A C 1
ATOM 831 O O . GLU A 1 102 ? 3.054 14.289 -17.361 1.00 63.25 102 GLU A O 1
ATOM 836 N N . ASP A 1 103 ? 4.480 13.637 -18.966 1.00 62.91 103 ASP A N 1
ATOM 837 C CA . ASP A 1 103 ? 5.599 14.527 -18.615 1.00 62.91 103 ASP A CA 1
ATOM 838 C C . ASP A 1 103 ? 6.255 14.330 -17.229 1.00 62.91 103 ASP A C 1
ATOM 840 O O . ASP A 1 103 ? 7.118 15.125 -16.844 1.00 62.91 103 ASP A O 1
ATOM 844 N N . ASN A 1 104 ? 5.944 13.251 -16.495 1.00 72.31 104 ASN A N 1
ATOM 845 C CA . ASN A 1 104 ? 6.667 12.895 -15.266 1.00 72.31 104 ASN A CA 1
ATOM 846 C C . ASN A 1 104 ? 7.000 11.397 -15.189 1.00 72.31 104 ASN A C 1
ATOM 848 O O . ASN A 1 104 ? 6.159 10.551 -14.890 1.00 72.31 104 ASN A O 1
ATOM 852 N N . ASP A 1 105 ? 8.276 11.067 -15.391 1.00 74.88 105 ASP A N 1
ATOM 853 C CA . ASP A 1 105 ? 8.780 9.694 -15.344 1.00 74.88 105 ASP A CA 1
ATOM 854 C C . ASP A 1 105 ? 9.166 9.215 -13.933 1.00 74.88 105 ASP A C 1
ATOM 856 O O . ASP A 1 105 ? 9.588 8.067 -13.773 1.00 74.88 105 ASP A O 1
ATOM 860 N N . LYS A 1 106 ? 9.029 10.072 -12.910 1.00 82.69 106 LYS A N 1
ATOM 861 C CA . LYS A 1 106 ? 9.349 9.772 -11.502 1.00 82.69 106 LYS A CA 1
ATOM 862 C C . LYS A 1 106 ? 8.131 9.392 -10.673 1.00 82.69 106 LYS A C 1
ATOM 864 O O . LYS A 1 106 ? 8.283 8.809 -9.602 1.00 82.69 106 LYS A O 1
ATOM 869 N N . GLU A 1 107 ? 6.934 9.690 -11.154 1.00 87.44 107 GLU A N 1
ATOM 870 C CA . GLU A 1 107 ? 5.679 9.461 -10.444 1.00 87.44 107 GLU A CA 1
ATOM 871 C C . GLU A 1 107 ? 4.802 8.525 -11.267 1.00 87.44 107 GLU A C 1
ATOM 873 O O . GLU A 1 107 ? 4.494 8.777 -12.431 1.00 87.44 107 GLU A O 1
ATOM 878 N N . CYS A 1 108 ? 4.424 7.399 -10.672 1.00 90.00 108 CYS A N 1
ATOM 879 C CA . CYS A 1 108 ? 3.630 6.396 -11.362 1.00 90.00 108 CYS A CA 1
ATOM 880 C C . CYS A 1 108 ? 2.721 5.640 -10.398 1.00 90.00 108 CYS A C 1
ATOM 882 O O . CYS A 1 108 ? 2.893 5.686 -9.182 1.00 90.00 108 CYS A O 1
ATOM 884 N N . ALA A 1 109 ? 1.760 4.904 -10.936 1.00 91.31 109 ALA A N 1
ATOM 885 C CA . ALA A 1 109 ? 0.980 3.931 -10.192 1.00 91.31 109 ALA A CA 1
ATOM 886 C C . ALA A 1 109 ? 1.324 2.527 -10.685 1.00 91.31 109 ALA A C 1
ATOM 888 O O . ALA A 1 109 ? 1.115 2.203 -11.855 1.00 91.31 109 ALA A O 1
ATOM 889 N N . PHE A 1 110 ? 1.819 1.675 -9.788 1.00 91.38 110 PHE A N 1
ATOM 890 C CA . PHE A 1 110 ? 1.873 0.247 -10.053 1.00 91.38 110 PHE A CA 1
ATOM 891 C C . PHE A 1 110 ? 0.450 -0.310 -10.074 1.00 91.38 110 PHE A C 1
ATOM 893 O O . PHE A 1 110 ? -0.281 -0.059 -9.122 1.00 91.38 110 PHE A O 1
ATOM 900 N N . ALA A 1 111 ? 0.054 -1.101 -11.066 1.00 91.25 111 ALA A N 1
ATOM 901 C CA . ALA A 1 111 ? -1.297 -1.655 -11.146 1.00 91.25 111 ALA A CA 1
ATOM 902 C C . ALA A 1 111 ? -1.292 -3.156 -11.427 1.00 91.25 111 ALA A C 1
ATOM 904 O O . ALA A 1 111 ? -0.538 -3.656 -12.256 1.00 91.25 111 ALA A O 1
ATOM 905 N N . CYS A 1 112 ? -2.168 -3.891 -10.744 1.00 90.94 112 CYS A N 1
ATOM 906 C CA . CYS A 1 112 ? -2.321 -5.325 -10.936 1.00 90.94 112 CYS A CA 1
ATOM 907 C C . CYS A 1 112 ? -3.642 -5.639 -11.636 1.00 90.94 112 CYS A C 1
ATOM 909 O O . CYS A 1 112 ? -4.719 -5.479 -11.061 1.00 90.94 112 CYS A O 1
ATOM 911 N N . ASN A 1 113 ? -3.567 -6.168 -12.857 1.00 88.38 113 ASN A N 1
ATOM 912 C CA . ASN A 1 113 ? -4.753 -6.551 -13.625 1.00 88.38 113 ASN A CA 1
ATOM 913 C C . ASN A 1 113 ? -5.538 -7.723 -13.010 1.00 88.38 113 ASN A C 1
ATOM 915 O O . ASN A 1 113 ? -6.750 -7.788 -13.204 1.00 88.38 113 ASN A O 1
ATOM 919 N N . LYS A 1 114 ? -4.880 -8.596 -12.231 1.00 90.06 114 LYS A N 1
ATOM 920 C CA . LYS A 1 114 ? -5.503 -9.761 -11.579 1.00 90.06 114 LYS A CA 1
ATOM 921 C C . LYS A 1 114 ? -6.407 -9.373 -10.409 1.00 90.06 114 LYS A C 1
ATOM 923 O O . LYS A 1 114 ? -7.555 -9.792 -10.363 1.00 90.06 114 LYS A O 1
ATOM 928 N N . CYS A 1 115 ? -5.891 -8.601 -9.450 1.00 93.00 115 CYS A N 1
ATOM 929 C CA . CYS A 1 115 ? -6.649 -8.214 -8.251 1.00 93.00 115 CYS A CA 1
ATOM 930 C C . CYS A 1 115 ? -7.255 -6.807 -8.337 1.00 93.00 115 CYS A C 1
ATOM 932 O O . CYS A 1 115 ? -7.912 -6.377 -7.393 1.00 93.00 115 CYS A O 1
ATOM 934 N N . LYS A 1 116 ? -7.017 -6.089 -9.445 1.00 93.25 116 LYS A N 1
ATOM 935 C CA . LYS A 1 116 ? -7.465 -4.708 -9.685 1.00 93.25 116 LYS A CA 1
ATOM 936 C C . LYS A 1 116 ? -7.028 -3.724 -8.596 1.00 93.25 116 LYS A C 1
ATOM 938 O O . LYS A 1 116 ? -7.670 -2.700 -8.380 1.00 93.25 116 LYS A O 1
ATOM 943 N N . ARG A 1 117 ? -5.899 -4.005 -7.935 1.00 94.75 117 ARG A N 1
ATOM 944 C CA . ARG A 1 117 ? -5.273 -3.103 -6.963 1.00 94.75 117 ARG A CA 1
ATOM 945 C C . ARG A 1 117 ? -4.161 -2.280 -7.593 1.00 94.75 117 ARG A C 1
ATOM 947 O O . ARG A 1 117 ? -3.426 -2.805 -8.432 1.00 94.75 117 ARG A O 1
ATOM 954 N N . TYR A 1 118 ? -3.997 -1.041 -7.143 1.00 94.62 118 TYR A N 1
ATOM 955 C CA . TYR A 1 118 ? -2.870 -0.189 -7.511 1.00 94.62 118 TYR A CA 1
ATOM 956 C C . TYR A 1 118 ? -2.094 0.326 -6.293 1.00 94.62 118 TYR A C 1
ATOM 958 O O . TYR A 1 118 ? -2.613 0.360 -5.176 1.00 94.62 118 TYR A O 1
ATOM 966 N N . LEU A 1 119 ? -0.840 0.716 -6.521 1.00 95.00 119 LEU A N 1
ATOM 967 C CA . LEU A 1 119 ? 0.043 1.332 -5.539 1.00 95.00 119 LEU A CA 1
ATOM 968 C C . LEU A 1 119 ? 0.823 2.477 -6.173 1.00 95.00 119 LEU A C 1
ATOM 970 O O . LEU A 1 119 ? 1.644 2.253 -7.067 1.00 95.00 119 LEU A O 1
ATOM 974 N N . ILE A 1 120 ? 0.604 3.690 -5.676 1.00 94.81 120 ILE A N 1
ATOM 975 C CA . ILE A 1 120 ? 1.401 4.854 -6.060 1.00 94.81 120 ILE A CA 1
ATOM 976 C C . ILE A 1 120 ? 2.873 4.576 -5.757 1.00 94.81 120 ILE A C 1
ATOM 978 O O . ILE A 1 120 ? 3.219 4.019 -4.716 1.00 94.81 120 ILE A O 1
ATOM 982 N N . THR A 1 121 ? 3.739 4.883 -6.711 1.00 91.94 121 THR A N 1
ATOM 983 C CA . THR A 1 121 ? 5.156 4.548 -6.675 1.00 91.94 121 THR A CA 1
ATOM 984 C C . THR A 1 121 ? 5.985 5.734 -7.158 1.00 91.94 121 THR A C 1
ATOM 986 O O . THR A 1 121 ? 5.860 6.172 -8.301 1.00 91.94 121 THR A O 1
ATOM 989 N N . LEU A 1 122 ? 6.875 6.211 -6.290 1.00 90.12 122 LEU A N 1
ATOM 990 C CA . LEU A 1 122 ? 7.960 7.114 -6.655 1.00 90.12 122 LEU A CA 1
ATOM 991 C C . LEU A 1 122 ? 9.106 6.290 -7.232 1.00 90.12 122 LEU A C 1
ATOM 993 O O . LEU A 1 122 ? 9.638 5.407 -6.559 1.00 90.12 122 LEU A O 1
ATOM 997 N N . THR A 1 123 ? 9.502 6.561 -8.465 1.00 85.00 123 THR A N 1
ATOM 998 C CA . THR A 1 123 ? 10.639 5.910 -9.113 1.00 85.00 123 THR A CA 1
ATOM 999 C C . THR A 1 123 ? 11.788 6.886 -9.299 1.00 85.00 123 THR A C 1
ATOM 1001 O O . THR A 1 123 ? 11.621 8.101 -9.222 1.00 85.00 123 THR A O 1
ATOM 1004 N N . ARG A 1 124 ? 12.975 6.332 -9.549 1.00 76.12 124 ARG A N 1
ATOM 1005 C CA . ARG A 1 124 ? 14.198 7.097 -9.795 1.00 76.12 124 ARG A CA 1
ATOM 1006 C C . ARG A 1 124 ? 14.484 8.116 -8.682 1.00 76.12 124 ARG A C 1
ATOM 1008 O O . ARG A 1 124 ? 14.881 9.253 -8.929 1.00 76.12 124 ARG A O 1
ATOM 1015 N N . MET A 1 125 ? 14.282 7.691 -7.437 1.00 75.62 125 MET A N 1
ATOM 1016 C CA . MET A 1 125 ? 14.598 8.509 -6.274 1.00 75.62 125 MET A CA 1
ATOM 1017 C C . MET A 1 125 ? 16.083 8.380 -5.932 1.00 75.62 125 MET A C 1
ATOM 1019 O O . MET A 1 125 ? 16.598 7.267 -5.775 1.00 75.62 125 MET A O 1
ATOM 1023 N N . SER A 1 126 ? 16.765 9.521 -5.821 1.00 66.06 126 SER A N 1
ATOM 1024 C CA . SER A 1 126 ? 18.123 9.580 -5.289 1.00 66.06 126 SER A CA 1
ATOM 1025 C C . SER A 1 126 ? 18.089 9.498 -3.762 1.00 66.06 126 SER A C 1
ATOM 1027 O O . SER A 1 126 ? 17.166 10.008 -3.127 1.00 66.06 126 SER A O 1
ATOM 1029 N N . ASP A 1 127 ? 19.123 8.906 -3.160 1.00 61.75 127 ASP A N 1
ATOM 1030 C CA . ASP A 1 127 ? 19.229 8.753 -1.698 1.00 61.75 127 ASP A CA 1
ATOM 1031 C C . ASP A 1 127 ? 19.295 10.101 -0.942 1.00 61.75 127 ASP A C 1
ATOM 1033 O O . ASP A 1 127 ? 19.203 10.136 0.280 1.00 61.75 127 ASP A O 1
ATOM 1037 N N . LEU A 1 128 ? 19.469 11.217 -1.662 1.00 54.34 128 LEU A N 1
ATOM 1038 C CA . LEU A 1 128 ? 19.585 12.573 -1.115 1.00 54.34 128 LEU A CA 1
ATOM 1039 C C . LEU A 1 128 ? 18.235 13.299 -0.999 1.00 54.34 128 LEU A C 1
ATOM 1041 O O . LEU A 1 128 ? 18.159 14.343 -0.351 1.00 54.34 128 LEU A O 1
ATOM 1045 N N . LEU A 1 129 ? 17.169 12.772 -1.611 1.00 61.25 129 LEU A N 1
ATOM 1046 C CA . LEU A 1 129 ? 15.814 13.292 -1.440 1.00 61.25 129 LEU A CA 1
ATOM 1047 C C . LEU A 1 129 ? 15.160 12.606 -0.240 1.00 61.25 129 LEU A C 1
ATOM 1049 O O . LEU A 1 129 ? 14.422 11.633 -0.387 1.00 61.25 129 LEU A O 1
ATOM 1053 N N . ILE A 1 130 ? 15.409 13.145 0.954 1.00 56.59 130 ILE A N 1
ATOM 1054 C CA . ILE A 1 130 ? 14.596 12.830 2.131 1.00 56.59 130 ILE A CA 1
ATOM 1055 C C . ILE A 1 130 ? 13.204 13.408 1.863 1.00 56.59 130 ILE A C 1
ATOM 1057 O O . ILE A 1 130 ? 12.970 14.607 2.020 1.00 56.59 130 ILE A O 1
ATOM 1061 N N . ARG A 1 131 ? 12.291 12.563 1.388 1.00 68.62 131 ARG A N 1
ATOM 1062 C CA . ARG A 1 131 ? 10.871 12.885 1.290 1.00 68.62 131 ARG A CA 1
ATOM 1063 C C . ARG A 1 131 ? 10.141 12.153 2.395 1.00 68.62 131 ARG A C 1
ATOM 1065 O O . ARG A 1 131 ? 10.299 10.948 2.546 1.00 68.62 131 ARG A O 1
ATOM 1072 N N . ASP A 1 132 ? 9.305 12.888 3.110 1.00 87.50 132 ASP A N 1
ATOM 1073 C CA . ASP A 1 132 ? 8.262 12.279 3.916 1.00 87.50 132 ASP A CA 1
ATOM 1074 C C . ASP A 1 132 ? 7.298 11.547 2.966 1.00 87.50 132 ASP A C 1
ATOM 1076 O O . ASP A 1 132 ? 6.706 12.151 2.058 1.00 87.50 132 ASP A O 1
ATOM 1080 N N . LEU A 1 133 ? 7.219 10.224 3.108 1.00 90.19 133 LEU A N 1
ATOM 1081 C CA . LEU A 1 133 ? 6.441 9.371 2.215 1.00 90.19 133 LEU A CA 1
ATOM 1082 C C . LEU A 1 133 ? 4.934 9.529 2.417 1.00 90.19 133 LEU A C 1
ATOM 1084 O O . LEU A 1 133 ? 4.178 9.332 1.466 1.00 90.19 133 LEU A O 1
ATOM 1088 N N . ASP A 1 134 ? 4.496 9.967 3.593 1.00 89.94 134 ASP A N 1
ATOM 1089 C CA . ASP A 1 134 ? 3.091 10.253 3.855 1.00 89.94 134 ASP A CA 1
ATOM 1090 C C . ASP A 1 134 ? 2.650 11.534 3.155 1.00 89.94 134 ASP A C 1
ATOM 1092 O O . ASP A 1 134 ? 1.636 11.546 2.451 1.00 89.94 134 ASP A O 1
ATOM 1096 N N . ILE A 1 135 ? 3.461 12.590 3.254 1.00 90.56 135 ILE A N 1
ATOM 1097 C CA . ILE A 1 135 ? 3.227 13.832 2.505 1.00 90.56 135 ILE A CA 1
ATOM 1098 C C . ILE A 1 135 ? 3.311 13.580 0.999 1.00 90.56 135 ILE A C 1
ATOM 1100 O O . ILE A 1 135 ? 2.493 14.095 0.231 1.00 90.56 135 ILE A O 1
ATOM 1104 N N . SER A 1 136 ? 4.264 12.753 0.567 1.00 90.94 136 SER A N 1
ATOM 1105 C CA . SER A 1 136 ? 4.397 12.393 -0.845 1.00 90.94 136 SER A CA 1
ATOM 1106 C C . SER A 1 136 ? 3.159 11.654 -1.353 1.00 90.94 136 SER A C 1
ATOM 1108 O O . SER A 1 136 ? 2.646 12.007 -2.412 1.00 90.94 136 SER A O 1
ATOM 1110 N N . ALA A 1 137 ? 2.621 10.699 -0.587 1.00 91.94 137 ALA A N 1
ATOM 1111 C CA . ALA A 1 137 ? 1.383 10.006 -0.942 1.00 91.94 137 ALA A CA 1
ATOM 1112 C C . ALA A 1 137 ? 0.209 10.982 -1.120 1.00 91.94 137 ALA A C 1
ATOM 1114 O O . ALA A 1 137 ? -0.510 10.891 -2.111 1.00 91.94 137 ALA A O 1
ATOM 1115 N N . ILE A 1 138 ? 0.059 11.960 -0.221 1.00 92.56 138 ILE A N 1
ATOM 1116 C CA . ILE A 1 138 ? -0.992 12.986 -0.323 1.00 92.56 138 ILE A CA 1
ATOM 1117 C C . ILE A 1 138 ? -0.802 13.853 -1.578 1.00 92.56 138 ILE A C 1
ATOM 1119 O O . ILE A 1 138 ? -1.767 14.111 -2.300 1.00 92.56 138 ILE A O 1
ATOM 1123 N N . SER A 1 139 ? 0.432 14.267 -1.893 1.00 90.25 139 SER A N 1
ATOM 1124 C CA . SER A 1 139 ? 0.706 15.087 -3.090 1.00 90.25 139 SER A CA 1
ATOM 1125 C C . SER A 1 139 ? 0.373 14.385 -4.414 1.00 90.25 139 SER A C 1
ATOM 1127 O O . SER A 1 139 ? 0.121 15.041 -5.426 1.00 90.25 139 SER A O 1
ATOM 1129 N N . LEU A 1 140 ? 0.301 13.053 -4.396 1.00 91.00 140 LEU A N 1
ATOM 1130 C CA . LEU A 1 140 ? 0.027 12.217 -5.561 1.00 91.00 140 LEU A CA 1
ATOM 1131 C C . LEU A 1 140 ? -1.434 11.761 -5.658 1.00 91.00 140 LEU A C 1
ATOM 1133 O O . LEU A 1 140 ? -1.747 10.918 -6.493 1.00 91.00 140 LEU A O 1
ATOM 1137 N N . THR A 1 141 ? -2.349 12.368 -4.893 1.00 92.56 141 THR A N 1
ATOM 1138 C CA . THR A 1 141 ? -3.792 12.037 -4.918 1.00 92.56 141 THR A CA 1
ATOM 1139 C C . THR A 1 141 ? -4.412 12.133 -6.323 1.00 92.56 141 THR A C 1
ATOM 1141 O O . THR A 1 141 ? -5.371 11.438 -6.650 1.00 92.56 141 THR A O 1
ATOM 1144 N N . HIS A 1 142 ? -3.851 12.953 -7.215 1.00 90.69 142 HIS A N 1
ATOM 1145 C CA . HIS A 1 142 ? -4.295 13.017 -8.609 1.00 90.69 142 HIS A CA 1
ATOM 1146 C C . HIS A 1 142 ? -4.134 11.672 -9.352 1.00 90.69 142 HIS A C 1
ATOM 1148 O O . HIS A 1 142 ? -4.965 11.335 -10.196 1.00 90.69 142 HIS A O 1
ATOM 1154 N N . LEU A 1 143 ? -3.121 10.866 -9.011 1.00 92.00 143 LEU A N 1
ATOM 1155 C CA . LEU A 1 143 ? -2.968 9.507 -9.534 1.00 92.00 143 LEU A CA 1
ATOM 1156 C C . LEU A 1 143 ? -4.028 8.558 -8.969 1.00 92.00 143 LEU A C 1
ATOM 1158 O O . LEU A 1 143 ? -4.507 7.696 -9.706 1.00 92.00 143 LEU A O 1
ATOM 1162 N N . ASP A 1 144 ? -4.429 8.724 -7.706 1.00 94.69 144 ASP A N 1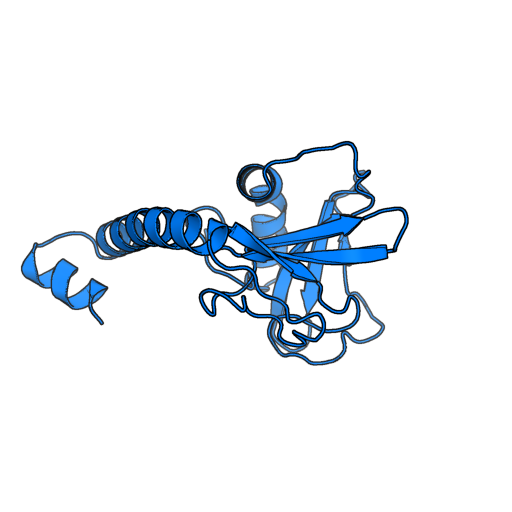
ATOM 1163 C CA . ASP A 1 144 ? -5.534 7.953 -7.127 1.00 94.69 144 ASP A CA 1
ATOM 1164 C C . ASP A 1 144 ? -6.835 8.182 -7.913 1.00 94.69 144 ASP A C 1
ATOM 1166 O O . ASP A 1 144 ? -7.495 7.211 -8.293 1.00 94.69 144 ASP A O 1
ATOM 1170 N N . ILE A 1 145 ? -7.143 9.442 -8.260 1.00 93.50 145 ILE A N 1
ATOM 1171 C CA . ILE A 1 145 ? -8.299 9.812 -9.102 1.00 93.50 145 ILE A CA 1
ATOM 1172 C C . ILE A 1 145 ? -8.245 9.087 -10.452 1.00 93.50 145 ILE A C 1
ATOM 1174 O O . ILE A 1 145 ? -9.219 8.452 -10.864 1.00 93.50 145 ILE A O 1
ATOM 1178 N N . ILE A 1 146 ? -7.103 9.157 -11.143 1.00 92.00 146 ILE A N 1
ATOM 1179 C CA . ILE A 1 146 ? -6.926 8.544 -12.467 1.00 92.00 146 ILE A CA 1
ATOM 1180 C C . ILE A 1 146 ? -7.107 7.023 -12.387 1.00 92.00 146 ILE A C 1
ATOM 1182 O O . ILE A 1 146 ? -7.815 6.435 -13.207 1.00 92.00 146 ILE A O 1
ATOM 1186 N N . MET A 1 147 ? -6.479 6.372 -11.406 1.00 93.44 147 MET A N 1
ATOM 1187 C CA . MET A 1 147 ? -6.519 4.915 -11.273 1.00 93.44 147 MET A CA 1
ATOM 1188 C C . MET A 1 147 ? -7.907 4.399 -10.892 1.00 93.44 147 MET A C 1
ATOM 1190 O O . MET A 1 147 ? -8.351 3.382 -11.436 1.00 93.44 147 MET A O 1
ATOM 1194 N N . GLN A 1 148 ? -8.619 5.115 -10.022 1.00 94.56 148 GLN A N 1
ATOM 1195 C CA . GLN A 1 148 ? -9.999 4.781 -9.663 1.00 94.56 148 GLN A CA 1
ATOM 1196 C C . GLN A 1 148 ? -10.967 5.006 -10.820 1.00 94.56 148 GLN A C 1
ATOM 1198 O O . GLN A 1 148 ? -11.811 4.147 -11.073 1.00 94.56 148 GLN A O 1
ATOM 1203 N N . GLY A 1 149 ? -10.778 6.069 -11.611 1.00 93.50 149 GLY A N 1
ATOM 1204 C CA . GLY A 1 149 ? -11.517 6.273 -12.862 1.00 93.50 149 GLY A CA 1
ATOM 1205 C C . GLY A 1 149 ? -11.329 5.135 -13.876 1.00 93.50 149 GLY A C 1
ATOM 1206 O O . GLY A 1 149 ? -12.223 4.854 -14.670 1.00 93.50 149 GLY A O 1
ATOM 1207 N N . LYS A 1 150 ? -10.198 4.418 -13.812 1.00 91.56 150 LYS A N 1
ATOM 1208 C CA . LYS A 1 150 ? -9.917 3.211 -14.613 1.00 91.56 150 LYS A CA 1
ATOM 1209 C C . LYS A 1 150 ? -10.430 1.905 -13.982 1.00 91.56 150 LYS A C 1
ATOM 1211 O O . LYS A 1 150 ? -10.159 0.828 -14.514 1.00 91.56 150 LYS A O 1
ATOM 1216 N N . GLY A 1 151 ? -11.150 1.972 -12.861 1.00 92.94 151 GLY A N 1
ATOM 1217 C CA . GLY A 1 151 ? -11.738 0.813 -12.183 1.00 92.94 151 GLY A CA 1
ATOM 1218 C C . GLY A 1 151 ? -10.777 0.033 -11.278 1.00 92.94 151 GLY A C 1
ATOM 1219 O O . GLY A 1 151 ? -11.063 -1.117 -10.941 1.00 92.94 151 GLY A O 1
ATOM 1220 N N . PHE A 1 152 ? -9.641 0.620 -10.890 1.00 94.06 152 PHE A N 1
ATOM 1221 C CA . PHE A 1 152 ? -8.742 0.035 -9.891 1.00 94.06 152 PHE A CA 1
ATOM 1222 C C . PHE A 1 152 ? -9.029 0.589 -8.490 1.00 94.06 152 PHE A C 1
ATOM 1224 O O . PHE A 1 152 ? -9.600 1.661 -8.330 1.00 94.06 152 PHE A O 1
ATOM 1231 N N . GLN A 1 153 ? -8.595 -0.130 -7.458 1.00 95.94 153 GLN A N 1
ATOM 1232 C CA . GLN A 1 153 ? -8.699 0.299 -6.059 1.00 95.94 153 GLN A CA 1
ATOM 1233 C C . GLN A 1 153 ? -7.312 0.395 -5.414 1.00 95.94 153 GLN A C 1
ATOM 1235 O O . GLN A 1 153 ? -6.436 -0.402 -5.763 1.00 95.94 153 GLN A O 1
ATOM 1240 N N . PRO A 1 154 ? -7.079 1.296 -4.446 1.00 96.31 154 PRO A N 1
ATOM 1241 C CA . PRO A 1 154 ? -5.788 1.348 -3.773 1.00 96.31 154 PRO A CA 1
ATOM 1242 C C . PRO A 1 154 ? -5.541 0.059 -2.975 1.00 96.31 154 PRO A C 1
ATOM 1244 O O . PRO A 1 154 ? -6.484 -0.623 -2.545 1.00 96.31 154 PRO A O 1
ATOM 1247 N N . MET A 1 155 ? -4.266 -0.297 -2.781 1.00 95.38 155 MET A N 1
ATOM 1248 C CA . MET A 1 155 ? -3.877 -1.420 -1.910 1.00 95.38 155 MET A CA 1
ATOM 1249 C C . MET A 1 155 ? -4.250 -1.172 -0.448 1.00 95.38 155 MET A C 1
ATOM 1251 O O . MET A 1 155 ? -4.682 -2.100 0.235 1.00 95.38 155 MET A O 1
ATOM 1255 N N . ALA A 1 156 ? -4.119 0.073 0.008 1.00 94.94 156 ALA A N 1
ATOM 1256 C CA . ALA A 1 156 ? -4.549 0.521 1.322 1.00 94.94 156 ALA A CA 1
ATOM 1257 C C . ALA A 1 156 ? -5.508 1.707 1.189 1.00 94.94 156 ALA A C 1
ATOM 1259 O O . ALA A 1 156 ? -5.214 2.688 0.507 1.00 94.94 156 ALA A O 1
ATOM 1260 N N . THR A 1 157 ? -6.658 1.607 1.849 1.00 92.12 157 THR A N 1
ATOM 1261 C CA . THR A 1 157 ? -7.646 2.683 1.941 1.00 92.12 157 THR A CA 1
ATOM 1262 C C . THR A 1 157 ? -7.197 3.686 2.998 1.00 92.12 157 THR A C 1
ATOM 1264 O O . THR A 1 157 ? -7.261 3.385 4.194 1.00 92.12 157 THR A O 1
ATOM 1267 N N . CYS A 1 158 ? -6.786 4.869 2.571 1.00 89.62 158 CYS A N 1
ATOM 1268 C CA . CYS A 1 158 ? -6.410 5.998 3.412 1.00 89.62 158 CYS A CA 1
ATOM 1269 C C . CYS A 1 158 ? -7.473 7.099 3.337 1.00 89.62 158 CYS A C 1
ATOM 1271 O O . CYS A 1 158 ? -8.323 7.114 2.451 1.00 89.62 158 CYS A O 1
ATOM 1273 N N . GLU A 1 159 ? -7.405 8.044 4.264 1.00 85.88 159 GLU A N 1
ATOM 1274 C CA . GLU A 1 159 ? -8.386 9.125 4.410 1.00 85.88 159 GLU A CA 1
ATOM 1275 C C . GLU A 1 159 ? -8.401 10.076 3.205 1.00 85.88 159 GLU A C 1
ATOM 1277 O O . GLU A 1 159 ? -9.408 10.724 2.946 1.00 85.88 159 GLU A O 1
ATOM 1282 N N . TRP A 1 160 ? -7.284 10.163 2.480 1.00 87.50 160 TRP A N 1
ATOM 1283 C CA . TRP A 1 160 ? -7.095 11.076 1.351 1.00 87.50 160 TRP A CA 1
ATOM 1284 C C . TRP A 1 160 ? -7.241 10.411 -0.020 1.00 87.50 160 TRP A C 1
ATOM 1286 O O . TRP A 1 160 ? -7.324 11.118 -1.018 1.00 87.50 160 TRP A O 1
ATOM 1296 N N . ASN A 1 161 ? -7.228 9.075 -0.093 1.00 89.69 161 ASN A N 1
ATOM 1297 C CA . ASN A 1 161 ? -7.050 8.366 -1.361 1.00 89.69 161 ASN A CA 1
ATOM 1298 C C . ASN A 1 161 ? -8.285 7.605 -1.841 1.00 89.69 161 ASN A C 1
ATOM 1300 O O . ASN A 1 161 ? -8.182 6.901 -2.834 1.00 89.69 161 ASN A O 1
ATOM 1304 N N . VAL A 1 162 ? -9.430 7.708 -1.167 1.00 82.38 162 VAL A N 1
ATOM 1305 C CA . VAL A 1 162 ? -10.701 7.165 -1.662 1.00 82.38 162 VAL A CA 1
ATOM 1306 C C . VAL A 1 162 ? -11.730 8.278 -1.680 1.00 82.38 162 VAL A C 1
ATOM 1308 O O . VAL A 1 162 ? -11.989 8.893 -0.646 1.00 82.38 162 VAL A O 1
ATOM 1311 N N . LEU A 1 163 ? -12.258 8.532 -2.876 1.00 61.91 163 LEU A N 1
ATOM 1312 C CA . LEU A 1 163 ? -13.187 9.612 -3.199 1.00 61.91 163 LEU A CA 1
ATOM 1313 C C . LEU A 1 163 ? -14.575 9.056 -3.519 1.00 61.91 163 LEU A C 1
ATOM 1315 O O . LEU A 1 163 ? -14.648 7.965 -4.132 1.00 61.91 163 LEU A O 1
#

Foldseek 3Di:
DVLVVCCVVVVNDSVVSVVVVQVVQLVVLLVVLVVDPPPDPPPAAQADPRPRAHALAWEAEQPPRWIWGAGLRRRDIDTYDPQADNQPRDGADPPDQWDDDVPDPQWIWGAHPVQLEIHIYGYHDYPPPPDDVNVVSLVNLVNLVVSVVVVGHYSGDDPRRDD